Protein AF-A0A9N9P9S3-F1 (afdb_monomer)

Organism: NCBI:txid1348616

Mean predicted aligned error: 6.06 Å

Sequence (69 aa):
MSFSKYSEWLNEELQKGNIAFYEYSLFENVIKNIGKGGFGLISSAECNGKKFALKNLGTKEATKEFVNE

Solvent-accessible surface area (backbone atoms only — not comparable to full-atom values): 4224 Å² total; per-residue (Å²): 133,66,76,62,59,60,54,52,51,50,53,51,34,44,73,72,60,80,43,84,91,75,65,75,86,62,51,40,81,68,42,75,67,77,41,74,58,100,45,33,39,26,22,40,29,31,42,96,94,39,83,46,78,47,77,42,61,80,42,73,63,36,48,52,52,63,76,70,111

Foldseek 3Di:
DDPVVVVVVVVVCVVVVVDDDDDPVQWAPWAWQPDADPQGGWIWTDHPNDIDIDGDRPDPVSVVVVVVD

Nearest PDB structures (foldseek):
  2ltr-assembly1_A  TM=4.407E-01  e=4.293E+00  Caenorhabditis elegans
  3ml4-assembly2_D  TM=3.660E-01  e=9.580E+00  Mus musculus

InterPro domains:
  IPR011009 Protein kinase-like domain superfamily [SSF56112] (30-69)
  IPR017441 Protein kinase, ATP binding site [PS00107] (34-55)

Radius of gyration: 14.38 Å; Cα contacts (8 Å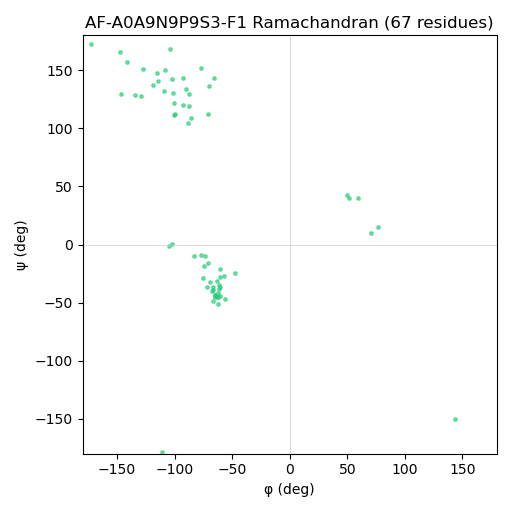, |Δi|>4): 76; chains: 1; bounding box: 34×21×34 Å

pLDDT: mean 87.07, std 11.22, range [48.62, 97.75]

Secondary structure (DSSP, 8-state):
--HHHHHHHHHHHHHHTSS----GGG-EEEEEEEEEETTEEEEEEEETTEEEEEEEE-SHHHHHHHHT-

Structure (mmCIF, N/CA/C/O backbone):
data_AF-A0A9N9P9S3-F1
#
_entry.id   AF-A0A9N9P9S3-F1
#
loop_
_atom_site.group_PDB
_atom_site.id
_atom_site.type_symbol
_atom_site.label_atom_id
_atom_site.label_alt_id
_atom_site.label_comp_id
_atom_site.label_asym_id
_atom_site.label_entity_id
_atom_site.label_seq_id
_atom_site.pdbx_PDB_ins_code
_atom_site.Cartn_x
_atom_site.Cartn_y
_atom_site.Cartn_z
_atom_site.occupancy
_atom_site.B_iso_or_equiv
_atom_site.auth_seq_id
_atom_site.auth_comp_id
_atom_site.auth_asym_id
_atom_site.auth_atom_id
_atom_site.pdbx_PDB_model_num
ATOM 1 N N . MET A 1 1 ? 20.281 2.157 -17.112 1.00 48.62 1 MET A N 1
ATOM 2 C CA . MET A 1 1 ? 18.849 1.971 -17.432 1.00 48.62 1 MET A CA 1
ATOM 3 C C . MET A 1 1 ? 18.197 3.332 -17.254 1.00 48.62 1 MET A C 1
ATOM 5 O O . MET A 1 1 ? 18.294 3.870 -16.158 1.00 48.62 1 MET A O 1
ATOM 9 N N . SER A 1 2 ? 17.734 3.978 -18.329 1.00 51.94 2 SER A N 1
ATOM 10 C CA . SER A 1 2 ? 17.262 5.368 -18.259 1.00 51.94 2 SER A CA 1
ATOM 11 C C . SER A 1 2 ? 16.003 5.465 -17.398 1.00 51.94 2 SER A C 1
ATOM 13 O O . SER A 1 2 ? 15.142 4.589 -17.443 1.00 51.94 2 SER A O 1
ATOM 15 N N . PHE A 1 3 ? 15.894 6.560 -16.645 1.00 58.44 3 PHE A N 1
ATOM 16 C CA . PHE A 1 3 ? 14.731 6.938 -15.831 1.00 58.44 3 PHE A CA 1
ATOM 17 C C . PHE A 1 3 ? 13.397 6.828 -16.604 1.00 58.44 3 PHE A C 1
ATOM 19 O O . PHE A 1 3 ? 12.353 6.596 -16.007 1.00 58.44 3 PHE A O 1
ATOM 26 N N . SER A 1 4 ? 13.444 6.920 -17.941 1.00 72.75 4 SER A N 1
ATOM 27 C CA . SER A 1 4 ? 12.282 6.820 -18.830 1.00 72.75 4 SER A CA 1
ATOM 28 C C . SER A 1 4 ? 11.554 5.474 -18.760 1.00 72.75 4 SER A C 1
ATOM 30 O O . SER A 1 4 ? 10.329 5.468 -18.753 1.00 72.75 4 SER A O 1
ATOM 32 N N . LYS A 1 5 ? 12.268 4.343 -18.627 1.00 78.88 5 LYS A N 1
ATOM 33 C CA . LYS A 1 5 ? 11.640 3.010 -18.703 1.00 78.88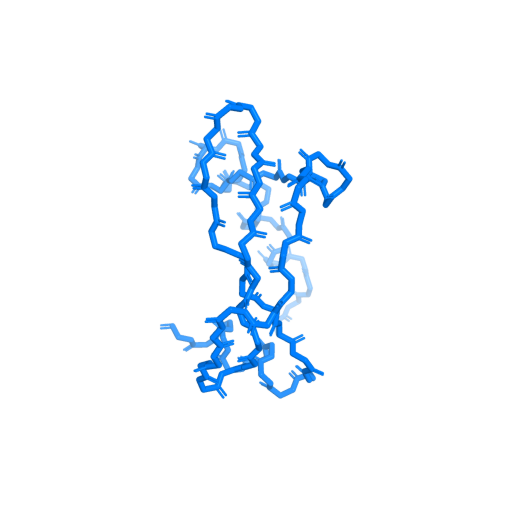 5 LYS A CA 1
ATOM 34 C C . LYS A 1 5 ? 10.686 2.740 -17.533 1.00 78.88 5 LYS A C 1
ATOM 36 O O . LYS A 1 5 ? 9.636 2.137 -17.721 1.00 78.88 5 LYS A O 1
ATOM 41 N N . TYR A 1 6 ? 11.049 3.166 -16.322 1.00 82.06 6 TYR A N 1
ATOM 42 C CA . TYR A 1 6 ? 10.205 2.963 -15.138 1.00 82.06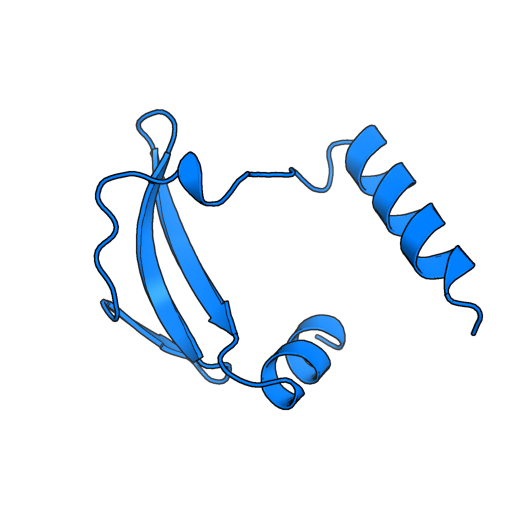 6 TYR A CA 1
ATOM 43 C C . TYR A 1 6 ? 8.966 3.857 -15.162 1.00 82.06 6 TYR A C 1
ATOM 45 O O . TYR A 1 6 ? 7.894 3.416 -14.761 1.00 82.06 6 TYR A O 1
ATOM 53 N N . SER A 1 7 ? 9.098 5.085 -15.669 1.00 86.31 7 SER A N 1
ATOM 54 C CA . SER A 1 7 ? 7.965 5.997 -15.837 1.00 86.31 7 SER A CA 1
ATOM 55 C C . SER A 1 7 ? 6.980 5.500 -16.896 1.00 86.31 7 SER A C 1
ATOM 57 O O . SER A 1 7 ? 5.775 5.590 -16.692 1.00 86.31 7 SER A O 1
ATOM 59 N N . GLU A 1 8 ? 7.477 4.948 -18.006 1.00 91.94 8 GLU A N 1
ATOM 60 C CA . GLU A 1 8 ? 6.640 4.320 -19.038 1.00 91.94 8 GLU A CA 1
ATOM 61 C C . GLU A 1 8 ? 5.878 3.118 -18.474 1.00 91.94 8 GLU A C 1
ATOM 63 O O . GLU A 1 8 ? 4.653 3.084 -18.554 1.00 91.94 8 GLU A O 1
ATOM 68 N N . TRP A 1 9 ? 6.583 2.194 -17.811 1.00 92.50 9 TRP A N 1
ATOM 69 C CA . TRP A 1 9 ? 5.961 1.043 -17.154 1.00 92.50 9 TRP A CA 1
ATOM 70 C C . TRP A 1 9 ? 4.896 1.462 -16.131 1.00 92.50 9 TRP A C 1
ATOM 72 O O . TRP A 1 9 ? 3.783 0.945 -16.161 1.00 92.50 9 TRP A O 1
ATOM 82 N N . LEU A 1 10 ? 5.194 2.433 -15.260 1.00 90.19 10 LEU A N 1
ATOM 83 C CA . LEU A 1 10 ? 4.239 2.903 -14.255 1.00 90.19 10 LEU A CA 1
ATOM 84 C C . LEU A 1 10 ? 2.973 3.476 -14.905 1.00 90.19 10 LEU A C 1
ATOM 86 O O . LEU A 1 10 ? 1.867 3.166 -14.467 1.00 90.19 10 LEU A O 1
ATOM 90 N N . ASN A 1 11 ? 3.124 4.284 -15.956 1.00 92.81 11 ASN A N 1
ATOM 91 C CA . ASN A 1 11 ? 1.989 4.847 -16.684 1.00 92.81 11 ASN A CA 1
ATOM 92 C C . ASN A 1 11 ? 1.130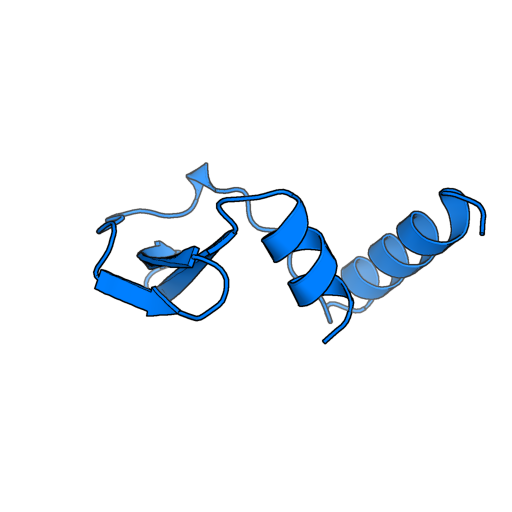 3.755 -17.332 1.00 92.81 11 ASN A C 1
ATOM 94 O O . ASN A 1 11 ? -0.097 3.827 -17.257 1.00 92.81 11 ASN A O 1
ATOM 98 N N . GLU A 1 12 ? 1.748 2.735 -17.930 1.00 95.12 12 GLU A N 1
ATOM 99 C CA . GLU A 1 12 ? 1.015 1.603 -18.502 1.00 95.12 12 GLU A CA 1
ATOM 100 C C . GLU A 1 12 ? 0.234 0.822 -17.441 1.00 95.12 12 GLU A C 1
ATOM 102 O O . GLU A 1 12 ? -0.932 0.498 -17.653 1.00 95.12 12 GLU A O 1
ATOM 107 N N . GLU A 1 13 ? 0.843 0.521 -16.294 1.00 95.56 13 GLU A N 1
ATOM 108 C CA . GLU A 1 13 ? 0.186 -0.252 -15.234 1.00 95.56 13 GLU A CA 1
ATOM 109 C C . GLU A 1 13 ? -0.944 0.529 -14.548 1.00 95.56 13 GLU A C 1
ATOM 111 O O . GLU A 1 13 ? -1.966 -0.063 -14.185 1.00 95.56 13 GLU A O 1
ATOM 116 N N . LEU A 1 14 ? -0.809 1.857 -14.440 1.00 94.88 14 LEU A N 1
ATOM 117 C CA . LEU A 1 14 ? -1.895 2.749 -14.025 1.00 94.88 14 LEU A CA 1
ATOM 118 C C . LEU A 1 14 ? -3.056 2.720 -15.031 1.00 94.88 14 LEU A C 1
ATOM 120 O O . LEU A 1 14 ? -4.210 2.597 -14.627 1.00 94.88 14 LEU A O 1
ATOM 124 N N . GLN A 1 15 ? -2.772 2.786 -16.338 1.00 95.25 15 GLN A N 1
ATOM 125 C CA . GLN A 1 15 ? -3.804 2.727 -17.384 1.00 95.25 15 GLN A CA 1
ATOM 126 C C . GL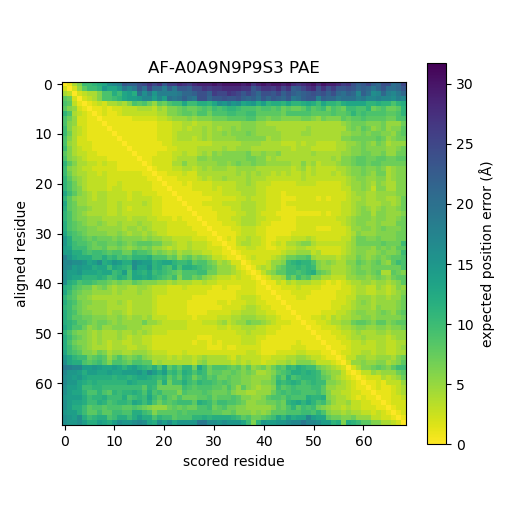N A 1 15 ? -4.501 1.363 -17.457 1.00 95.25 15 GLN A C 1
ATOM 128 O O . GLN A 1 15 ? -5.709 1.306 -17.683 1.00 95.25 15 GLN A O 1
ATOM 133 N N . LYS A 1 16 ? -3.764 0.267 -17.240 1.00 96.56 16 LYS A N 1
ATOM 134 C CA . LYS A 1 16 ? -4.321 -1.095 -17.169 1.00 96.56 16 LYS A CA 1
ATOM 135 C C . LYS A 1 16 ? -5.149 -1.329 -15.899 1.00 96.56 16 LYS A C 1
ATOM 137 O O . LYS A 1 16 ? -5.899 -2.299 -15.846 1.00 96.56 16 LYS A O 1
ATOM 142 N N . GLY A 1 17 ? -5.019 -0.467 -14.886 1.00 93.50 17 GLY A N 1
ATOM 143 C CA . GLY A 1 17 ? -5.691 -0.614 -13.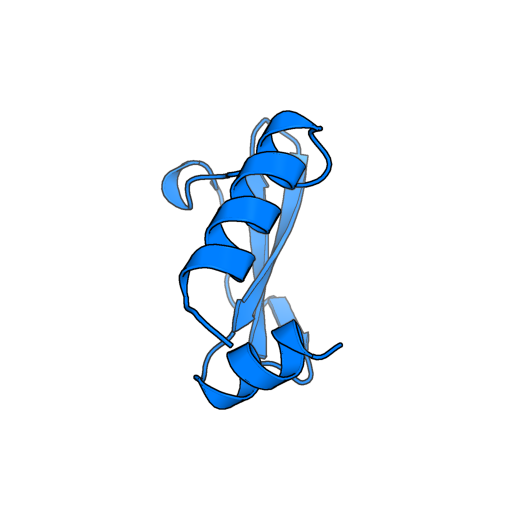593 1.00 93.50 17 GLY A CA 1
ATOM 144 C C . GLY A 1 17 ? -5.059 -1.667 -12.678 1.00 93.50 17 GLY A C 1
ATOM 145 O O . GLY A 1 17 ? -5.673 -2.064 -11.690 1.00 93.50 17 GLY A O 1
ATOM 146 N N . ASN A 1 18 ? -3.837 -2.112 -12.985 1.00 94.50 18 ASN A N 1
ATOM 147 C CA . ASN A 1 18 ? -3.088 -3.062 -12.157 1.00 94.50 18 ASN A CA 1
ATOM 148 C C . ASN A 1 18 ? -2.510 -2.386 -10.907 1.00 94.50 18 ASN A C 1
ATOM 150 O O . ASN A 1 18 ? -2.335 -3.023 -9.869 1.00 94.50 18 ASN A O 1
ATOM 154 N N . ILE A 1 19 ? -2.229 -1.084 -11.005 1.00 92.88 19 ILE A N 1
ATOM 155 C CA . ILE A 1 19 ? -1.813 -0.234 -9.893 1.00 92.88 19 ILE A CA 1
ATOM 156 C C . ILE A 1 19 ? -2.849 0.873 -9.729 1.00 92.88 19 ILE A C 1
ATOM 158 O O . ILE A 1 19 ? -3.288 1.481 -10.703 1.00 92.88 19 ILE A O 1
ATOM 162 N N . ALA A 1 20 ? -3.215 1.157 -8.483 1.00 92.38 20 ALA A N 1
ATOM 163 C CA . ALA A 1 20 ? -4.088 2.266 -8.137 1.00 92.38 20 ALA A CA 1
ATOM 164 C C . ALA A 1 20 ? -3.292 3.358 -7.417 1.00 92.38 20 ALA A C 1
ATOM 166 O O . ALA A 1 20 ? -2.536 3.085 -6.481 1.00 92.38 20 ALA A O 1
ATOM 167 N N . PHE A 1 21 ? -3.481 4.601 -7.854 1.00 91.94 21 PHE A N 1
ATOM 168 C CA . PHE A 1 21 ? -2.924 5.769 -7.187 1.00 91.94 21 PHE A CA 1
ATOM 169 C C . PHE A 1 21 ? -3.888 6.259 -6.104 1.00 91.94 21 PHE A C 1
ATOM 171 O O . PHE A 1 21 ? -5.070 6.476 -6.371 1.00 91.94 21 PHE A O 1
ATOM 178 N N . TYR A 1 22 ? -3.367 6.465 -4.897 1.00 92.88 22 TYR A N 1
ATOM 179 C CA . TYR A 1 22 ? -4.100 7.051 -3.781 1.00 92.88 22 TYR A CA 1
ATOM 180 C C . TYR A 1 22 ? -3.290 8.198 -3.192 1.00 92.88 22 TYR A C 1
ATOM 182 O O . TYR A 1 22 ? -2.128 8.016 -2.821 1.00 92.88 22 TYR A O 1
ATOM 190 N N . GLU A 1 23 ? -3.913 9.365 -3.048 1.00 94.75 23 GLU A N 1
ATOM 191 C CA . GLU A 1 23 ? -3.345 10.408 -2.202 1.00 94.75 23 GLU A CA 1
ATOM 192 C C . GLU A 1 23 ? -3.448 9.991 -0.735 1.00 94.75 23 GLU A C 1
ATOM 194 O O . GLU A 1 23 ? -4.486 9.513 -0.277 1.00 94.75 23 GLU A O 1
ATOM 199 N N . TYR A 1 24 ? -2.374 10.201 0.027 1.00 93.12 24 TYR A N 1
ATOM 200 C CA . TYR A 1 24 ? -2.345 9.830 1.443 1.00 93.12 24 TYR A CA 1
ATOM 201 C C . TYR A 1 24 ? -3.423 10.560 2.271 1.00 93.12 24 TYR A C 1
ATOM 203 O O . TYR A 1 24 ? -3.909 10.032 3.265 1.00 93.12 24 TYR A O 1
ATOM 211 N N . SER A 1 25 ? -3.824 11.760 1.844 1.00 95.06 25 SER A N 1
ATOM 212 C CA . SER A 1 25 ? -4.897 12.568 2.439 1.00 95.06 25 SER A CA 1
ATOM 213 C C . SER A 1 25 ? -6.272 11.891 2.415 1.00 95.06 25 SER A C 1
ATOM 215 O O . SER A 1 25 ? -7.125 12.254 3.217 1.00 95.06 25 SER A O 1
ATOM 217 N N . LEU A 1 26 ? -6.488 10.909 1.531 1.00 96.81 26 LEU A N 1
ATOM 218 C CA . LEU A 1 26 ? -7.741 10.151 1.431 1.00 96.81 26 LEU A CA 1
ATOM 219 C C . LEU A 1 26 ? -7.893 9.091 2.529 1.00 96.81 26 LEU A C 1
ATOM 221 O O . LEU A 1 26 ? -8.938 8.444 2.619 1.00 96.81 26 LEU A O 1
ATOM 225 N N . PHE A 1 27 ? -6.839 8.855 3.310 1.00 96.69 27 PHE A N 1
ATOM 226 C CA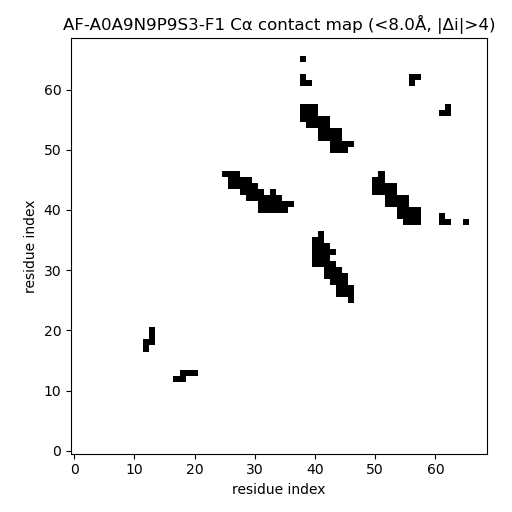 . PHE A 1 27 ? -6.851 7.895 4.400 1.00 96.69 27 PHE A CA 1
ATOM 227 C C . PHE A 1 27 ? -7.225 8.583 5.709 1.00 96.69 27 PHE A C 1
ATOM 229 O O . PHE A 1 27 ? -6.527 9.464 6.211 1.00 96.69 27 PHE A O 1
ATOM 236 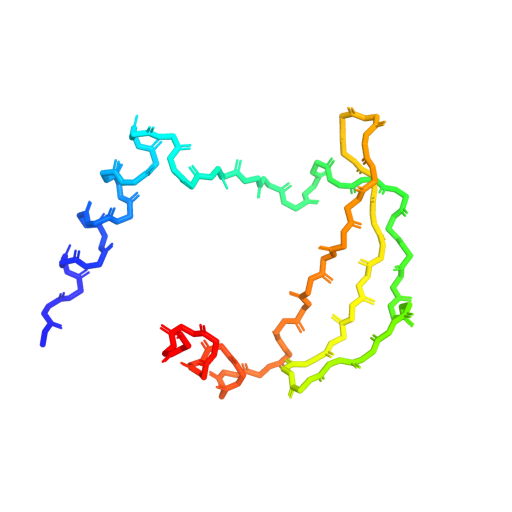N N . GLU A 1 28 ? -8.319 8.118 6.285 1.00 96.88 28 GLU A N 1
ATOM 237 C CA . GLU A 1 28 ? -8.899 8.601 7.526 1.00 96.88 28 GLU A CA 1
ATOM 238 C C . GLU A 1 28 ? -8.604 7.628 8.671 1.00 96.88 28 GLU A C 1
ATOM 240 O O . GLU A 1 28 ? -8.136 6.503 8.466 1.00 96.88 28 GLU A O 1
ATOM 245 N N . ASN A 1 29 ? -8.864 8.070 9.905 1.00 96.62 29 ASN A N 1
ATOM 246 C CA . ASN A 1 29 ? -8.763 7.236 11.109 1.00 96.62 29 ASN A CA 1
ATOM 247 C C . ASN A 1 29 ? -7.419 6.494 11.226 1.00 96.62 29 ASN A C 1
ATOM 249 O O . ASN A 1 29 ? -7.353 5.323 11.608 1.00 96.62 29 ASN A O 1
ATOM 253 N N . VAL A 1 30 ? -6.327 7.181 10.871 1.00 96.19 30 VAL A N 1
ATOM 254 C CA . VAL A 1 30 ? -4.999 6.568 10.808 1.00 96.19 30 VAL A CA 1
ATOM 255 C C . VAL A 1 30 ? -4.474 6.271 12.214 1.00 96.19 30 VAL A C 1
ATOM 257 O O . VAL A 1 30 ? -4.100 7.176 12.961 1.00 96.19 30 VAL A O 1
ATOM 260 N N . ILE A 1 31 ? -4.356 4.986 12.544 1.00 96.25 31 ILE A N 1
ATOM 261 C CA . ILE A 1 31 ? -3.707 4.496 13.763 1.00 96.25 31 ILE A CA 1
ATOM 262 C C . ILE A 1 31 ? -2.298 4.044 13.398 1.00 96.25 31 ILE A C 1
ATOM 264 O O . ILE A 1 31 ? -2.103 3.064 12.673 1.00 96.25 31 ILE A O 1
ATOM 268 N N . LYS A 1 32 ? -1.299 4.768 13.898 1.00 92.88 32 LYS A N 1
ATOM 269 C CA . LYS A 1 32 ? 0.111 4.478 13.622 1.00 92.88 32 LYS A CA 1
ATOM 270 C C . LYS A 1 32 ? 0.609 3.290 14.443 1.00 92.88 32 LYS A C 1
ATOM 272 O O . LYS A 1 32 ? 0.168 3.078 15.567 1.00 92.88 32 LYS A O 1
ATOM 277 N N . ASN A 1 33 ? 1.602 2.590 13.898 1.00 89.75 33 ASN A N 1
ATOM 278 C CA . ASN A 1 33 ? 2.421 1.600 14.607 1.00 89.75 33 ASN A CA 1
ATOM 279 C C . ASN A 1 33 ? 1.626 0.425 15.198 1.00 89.75 33 ASN A C 1
ATOM 281 O O . ASN A 1 33 ? 1.930 -0.051 16.288 1.00 89.75 33 ASN A O 1
ATOM 285 N N . ILE A 1 34 ? 0.639 -0.076 14.454 1.00 94.44 34 ILE A N 1
ATOM 286 C CA . ILE A 1 34 ? -0.107 -1.290 14.816 1.00 94.44 34 ILE A CA 1
ATOM 287 C C . ILE A 1 34 ? 0.718 -2.572 14.617 1.00 94.44 34 ILE A C 1
ATOM 289 O O . ILE A 1 34 ? 0.299 -3.654 15.015 1.00 94.44 34 ILE A O 1
ATOM 293 N N . GLY A 1 35 ? 1.884 -2.458 13.981 1.00 91.75 35 GLY A N 1
ATOM 294 C CA . GLY A 1 35 ? 2.823 -3.551 13.778 1.00 91.75 35 GLY A CA 1
ATOM 295 C C . GLY A 1 35 ? 4.143 -3.068 13.186 1.00 91.75 35 GLY A C 1
ATOM 296 O O . GLY A 1 35 ? 4.282 -1.910 12.783 1.00 91.75 35 GLY A O 1
ATOM 297 N N . LYS A 1 36 ? 5.120 -3.972 13.115 1.00 87.75 36 LYS A N 1
ATOM 298 C CA . LYS A 1 36 ? 6.436 -3.737 12.513 1.00 87.75 36 LYS A CA 1
ATOM 299 C C . LYS A 1 36 ? 6.796 -4.927 11.626 1.00 87.75 36 LYS A C 1
ATOM 301 O O . LYS A 1 36 ? 6.716 -6.064 12.076 1.00 87.75 36 LYS A O 1
ATOM 306 N N . GLY A 1 37 ? 7.176 -4.658 10.381 1.00 76.50 37 GLY A N 1
ATOM 307 C CA . GLY A 1 37 ? 7.720 -5.649 9.449 1.00 76.50 37 GLY A CA 1
ATOM 308 C C . GLY A 1 37 ? 9.203 -5.399 9.167 1.00 76.50 37 GLY A C 1
ATOM 309 O O . GLY A 1 37 ? 9.779 -4.441 9.683 1.00 76.50 37 GLY A O 1
ATOM 310 N N . GLY A 1 38 ? 9.807 -6.222 8.302 1.00 79.06 38 GLY A N 1
ATOM 311 C CA . GLY A 1 38 ? 11.225 -6.097 7.917 1.00 79.06 38 GLY A CA 1
ATOM 312 C C . GLY A 1 38 ? 11.604 -4.729 7.332 1.00 79.06 38 GLY A C 1
ATOM 313 O O . GLY A 1 38 ? 12.720 -4.267 7.523 1.00 79.06 38 GLY A O 1
ATOM 314 N N . PHE A 1 39 ? 10.640 -4.035 6.723 1.00 78.31 39 PHE A N 1
ATOM 315 C CA . PHE A 1 39 ? 10.857 -2.776 6.000 1.00 78.31 39 PHE A CA 1
ATOM 316 C C . PHE A 1 39 ? 10.378 -1.517 6.740 1.00 78.31 39 PHE A C 1
ATOM 318 O O . PHE A 1 39 ? 10.501 -0.408 6.220 1.00 78.31 39 PHE A O 1
ATOM 325 N N . GLY A 1 40 ? 9.798 -1.662 7.935 1.00 84.50 40 GLY A N 1
ATOM 326 C CA . GLY A 1 40 ? 9.309 -0.521 8.708 1.00 84.50 40 GLY A CA 1
ATOM 327 C C . GLY A 1 40 ? 8.024 -0.786 9.485 1.00 84.50 40 GLY A C 1
ATOM 328 O O . GLY A 1 40 ? 7.779 -1.896 9.959 1.00 84.50 40 GLY A O 1
ATOM 329 N N . LEU A 1 41 ? 7.226 0.266 9.668 1.00 91.06 41 LEU A N 1
ATOM 330 C CA . LEU A 1 41 ? 6.061 0.281 10.558 1.00 91.06 41 LEU A CA 1
ATOM 331 C C . LEU A 1 41 ? 4.767 0.138 9.764 1.00 91.06 41 LEU A C 1
ATOM 333 O O . LEU A 1 41 ? 4.626 0.714 8.689 1.00 91.06 41 LEU A O 1
ATOM 337 N N . ILE A 1 42 ? 3.804 -0.586 10.320 1.00 92.44 42 ILE A N 1
ATOM 338 C CA . ILE A 1 42 ? 2.470 -0.745 9.746 1.00 92.44 42 ILE A CA 1
ATOM 339 C C . ILE A 1 42 ? 1.498 0.172 10.489 1.00 92.44 42 ILE A C 1
ATOM 341 O O . ILE A 1 42 ? 1.450 0.159 11.720 1.00 92.44 42 ILE A O 1
ATOM 345 N N . SER A 1 43 ? 0.715 0.947 9.744 1.00 94.75 43 SER A N 1
ATOM 346 C CA . SER A 1 43 ? -0.422 1.719 10.254 1.00 94.75 43 SER A CA 1
ATOM 347 C C . SER A 1 43 ? -1.735 1.088 9.791 1.00 94.75 43 SER A C 1
ATOM 349 O O . SER A 1 43 ? -1.792 0.504 8.712 1.00 94.75 43 SER A O 1
ATOM 351 N N . SER A 1 44 ? -2.799 1.226 10.577 1.00 96.19 44 SER A N 1
ATOM 352 C CA . SER A 1 44 ? -4.169 0.988 10.110 1.00 96.19 44 SER A CA 1
ATOM 353 C C . SER A 1 44 ? -4.750 2.303 9.620 1.00 96.19 44 SER A C 1
ATOM 355 O O . SER A 1 44 ? -4.513 3.331 10.246 1.00 96.19 44 SER A O 1
ATOM 357 N N . ALA A 1 45 ? -5.551 2.267 8.566 1.00 97.50 45 ALA A N 1
ATOM 358 C CA . ALA A 1 45 ? -6.321 3.416 8.108 1.00 97.50 45 ALA A CA 1
ATOM 359 C C . ALA A 1 45 ? -7.650 2.972 7.500 1.00 97.50 45 ALA A C 1
ATOM 361 O O . ALA A 1 45 ? -7.836 1.794 7.189 1.00 97.50 45 ALA A O 1
ATOM 362 N N . GLU A 1 46 ? -8.555 3.917 7.309 1.00 97.75 46 GLU A N 1
ATOM 363 C CA . GLU A 1 46 ? -9.792 3.723 6.565 1.00 97.75 46 GLU A CA 1
ATOM 364 C C . GLU A 1 46 ? -9.769 4.578 5.300 1.00 97.75 46 GLU A C 1
ATOM 366 O O . GLU A 1 46 ? -9.264 5.693 5.303 1.00 97.75 46 GLU A O 1
ATOM 371 N N . CYS A 1 47 ? -10.277 4.049 4.194 1.00 96.19 47 CYS A N 1
ATOM 372 C CA . CYS A 1 47 ? -10.456 4.797 2.954 1.00 96.19 47 CYS A CA 1
ATOM 373 C C . CYS A 1 47 ? -11.702 4.259 2.249 1.00 96.19 47 CYS A C 1
ATOM 375 O O . CYS A 1 47 ? -11.858 3.044 2.106 1.00 96.19 47 CYS A O 1
ATOM 377 N N . ASN A 1 48 ? -12.619 5.140 1.843 1.00 94.25 48 ASN A N 1
ATOM 378 C CA . ASN A 1 48 ? -13.881 4.763 1.192 1.00 94.25 48 ASN A CA 1
ATOM 379 C C . ASN A 1 48 ? -14.656 3.657 1.948 1.00 94.25 48 ASN A C 1
ATOM 381 O O . ASN A 1 48 ? -15.131 2.692 1.347 1.00 94.25 48 ASN A O 1
ATOM 385 N N . GLY A 1 49 ? -14.726 3.759 3.282 1.00 93.81 49 GLY A N 1
ATOM 386 C CA . GLY A 1 49 ? -15.435 2.803 4.146 1.00 93.81 49 GLY A CA 1
ATOM 387 C C . GLY A 1 49 ? -14.781 1.420 4.275 1.00 93.81 49 GLY A C 1
ATOM 388 O O . GLY A 1 49 ? -15.396 0.499 4.809 1.00 93.81 49 GLY A O 1
ATOM 389 N N . LYS A 1 50 ? -13.550 1.246 3.784 1.00 96.12 50 LYS A N 1
ATOM 390 C CA . LYS A 1 50 ? -12.776 0.003 3.899 1.00 96.12 50 LYS A CA 1
ATOM 391 C C . LYS A 1 50 ? -11.539 0.221 4.754 1.00 96.12 50 LYS A C 1
ATOM 393 O O . LYS A 1 50 ? -10.938 1.291 4.725 1.00 96.12 50 LYS A O 1
ATOM 398 N N . LYS A 1 51 ? -11.138 -0.820 5.481 1.00 96.19 51 LYS A N 1
ATOM 399 C CA . LYS A 1 51 ? -9.945 -0.807 6.329 1.00 96.19 51 LYS A CA 1
ATOM 400 C C . LYS A 1 51 ? -8.719 -1.276 5.549 1.00 96.19 51 LYS A C 1
ATOM 402 O O . LYS A 1 51 ? -8.771 -2.301 4.874 1.00 96.19 51 LYS A O 1
ATOM 407 N N . PHE A 1 52 ? -7.620 -0.544 5.684 1.00 95.62 52 PHE A N 1
ATOM 408 C CA . PHE A 1 52 ? -6.354 -0.778 4.998 1.00 95.62 52 PHE A CA 1
ATOM 409 C C . PHE A 1 52 ? -5.191 -0.849 5.985 1.00 95.62 52 PHE A C 1
ATOM 411 O O . PHE A 1 52 ? -5.195 -0.200 7.034 1.00 95.62 52 PHE A O 1
ATOM 418 N N . ALA A 1 53 ? -4.166 -1.611 5.606 1.00 94.81 53 ALA A N 1
ATOM 419 C CA . ALA A 1 53 ? -2.859 -1.583 6.243 1.00 94.81 53 ALA A CA 1
ATOM 420 C C . ALA A 1 53 ? -1.899 -0.750 5.383 1.00 94.81 53 ALA A C 1
ATOM 422 O O . ALA A 1 53 ? -1.675 -1.064 4.216 1.00 94.81 53 ALA A O 1
ATOM 423 N N . LEU A 1 54 ? -1.319 0.299 5.963 1.00 93.62 54 LEU A N 1
ATOM 424 C CA . LEU A 1 54 ? -0.323 1.150 5.317 1.00 93.62 54 LEU A CA 1
ATOM 425 C C . LEU A 1 54 ? 1.070 0.743 5.804 1.00 93.62 54 LEU A C 1
ATOM 427 O O . LEU A 1 54 ? 1.405 0.936 6.975 1.00 93.62 54 LEU A O 1
ATOM 431 N N . LYS A 1 55 ? 1.882 0.162 4.915 1.00 91.25 55 LYS A N 1
ATOM 432 C CA . LYS A 1 55 ? 3.275 -0.209 5.201 1.00 91.25 55 LYS A CA 1
ATOM 433 C C . LYS A 1 55 ? 4.177 0.995 4.942 1.00 91.25 55 LYS A C 1
ATOM 435 O O . LYS A 1 55 ? 4.385 1.390 3.801 1.00 91.25 55 LYS A O 1
ATOM 440 N N . ASN A 1 56 ? 4.706 1.581 6.011 1.00 86.56 56 ASN A N 1
ATOM 441 C CA . ASN A 1 56 ? 5.584 2.743 5.937 1.00 86.56 56 ASN A CA 1
ATOM 442 C C . ASN A 1 56 ? 7.031 2.281 5.760 1.00 86.56 56 ASN A C 1
ATOM 444 O O . ASN A 1 56 ? 7.581 1.609 6.637 1.00 86.56 56 ASN A O 1
ATOM 448 N N . LEU A 1 57 ? 7.646 2.676 4.648 1.00 85.75 57 LEU A N 1
ATOM 449 C CA . LEU A 1 57 ? 9.054 2.421 4.355 1.00 85.75 57 LEU A CA 1
ATOM 450 C C . LEU A 1 57 ? 9.875 3.574 4.946 1.00 85.75 57 LEU A C 1
ATOM 452 O O . LEU A 1 57 ? 9.833 4.700 4.457 1.00 85.75 57 LEU A O 1
ATOM 456 N N . GLY A 1 58 ? 10.540 3.312 6.071 1.00 74.25 58 GLY A N 1
ATOM 457 C CA . GLY A 1 58 ? 11.180 4.354 6.885 1.00 74.25 58 GLY A CA 1
ATOM 458 C C . GLY A 1 58 ? 12.572 4.788 6.417 1.00 74.25 58 GLY A C 1
ATOM 459 O O . GLY A 1 58 ? 13.106 5.762 6.940 1.00 74.25 58 GLY A O 1
ATOM 460 N N . THR A 1 59 ? 13.178 4.071 5.467 1.00 78.62 59 THR A N 1
ATOM 461 C CA . THR A 1 59 ? 14.548 4.317 4.995 1.00 78.62 59 THR A CA 1
ATOM 462 C C . THR A 1 59 ? 14.657 4.123 3.485 1.00 78.62 59 THR A C 1
ATOM 464 O O . THR A 1 59 ? 13.860 3.406 2.880 1.00 78.62 59 THR A O 1
ATOM 467 N N . LYS A 1 60 ? 15.666 4.746 2.861 1.00 77.38 60 LYS A N 1
ATOM 468 C CA . LYS A 1 60 ? 15.931 4.579 1.421 1.00 77.38 60 LYS A CA 1
ATOM 469 C C . LYS A 1 60 ? 16.302 3.134 1.087 1.00 77.38 60 LYS A C 1
ATOM 471 O O . LYS A 1 60 ? 16.020 2.667 -0.011 1.00 77.38 60 LYS A O 1
ATOM 476 N N . GLU A 1 61 ? 16.937 2.448 2.027 1.00 77.81 61 GLU A N 1
ATOM 477 C CA . GLU A 1 61 ? 17.330 1.046 1.947 1.00 77.81 61 GLU A CA 1
ATOM 478 C C . GLU A 1 61 ? 16.088 0.153 1.920 1.00 77.81 61 GLU A C 1
ATOM 480 O O . GLU A 1 61 ? 15.935 -0.627 0.986 1.00 77.81 61 GLU A O 1
ATOM 485 N N . ALA A 1 62 ? 15.139 0.368 2.839 1.00 74.88 62 ALA A N 1
ATOM 486 C CA . ALA A 1 62 ? 13.869 -0.354 2.853 1.00 74.88 62 ALA A CA 1
ATOM 487 C C . ALA A 1 62 ? 13.057 -0.120 1.569 1.00 74.88 62 ALA A C 1
ATOM 489 O O . ALA A 1 62 ? 12.431 -1.045 1.060 1.00 74.88 62 ALA A O 1
ATOM 490 N N . THR A 1 63 ? 13.097 1.094 1.008 1.00 77.69 63 THR A N 1
ATOM 491 C CA . THR A 1 63 ? 12.479 1.381 -0.294 1.00 77.69 63 THR A CA 1
ATOM 492 C C . THR A 1 63 ? 13.151 0.616 -1.431 1.00 77.69 63 THR A C 1
ATOM 494 O O . THR A 1 63 ? 12.458 0.075 -2.285 1.00 77.69 63 THR A O 1
ATOM 497 N N . LYS A 1 64 ? 14.488 0.554 -1.461 1.00 76.56 64 LYS A N 1
ATOM 498 C CA . LYS A 1 64 ? 15.217 -0.196 -2.495 1.00 76.56 64 LYS A CA 1
ATOM 499 C C . LYS A 1 64 ? 14.942 -1.690 -2.409 1.00 76.56 64 LYS A C 1
ATOM 501 O O . LYS A 1 64 ? 14.735 -2.308 -3.442 1.00 76.56 64 LYS A O 1
ATOM 506 N N . GLU A 1 65 ? 14.965 -2.260 -1.210 1.00 75.94 65 GLU A N 1
ATOM 507 C CA . GLU A 1 65 ? 14.697 -3.685 -1.020 1.00 75.94 65 GLU A CA 1
ATOM 508 C C . GLU A 1 65 ? 13.258 -4.032 -1.407 1.00 75.94 65 GLU A C 1
ATOM 510 O O . GLU A 1 65 ? 13.060 -4.975 -2.157 1.00 75.94 65 GLU A O 1
ATOM 515 N N . PHE A 1 66 ? 12.275 -3.215 -1.011 1.00 76.50 66 PHE A N 1
ATOM 516 C CA . PHE A 1 66 ? 10.871 -3.429 -1.373 1.00 76.50 66 PHE A CA 1
ATOM 517 C C . PHE A 1 66 ? 10.615 -3.389 -2.888 1.00 76.50 66 PHE A C 1
ATOM 519 O O . PHE A 1 66 ? 9.767 -4.115 -3.386 1.00 76.50 66 PHE A O 1
ATOM 526 N N . VAL A 1 67 ? 11.336 -2.546 -3.634 1.00 73.75 67 VAL A N 1
ATOM 527 C CA . VAL A 1 67 ? 11.217 -2.479 -5.105 1.00 73.75 67 VAL A CA 1
ATOM 528 C C . VAL A 1 67 ? 11.881 -3.680 -5.798 1.00 73.75 67 VAL 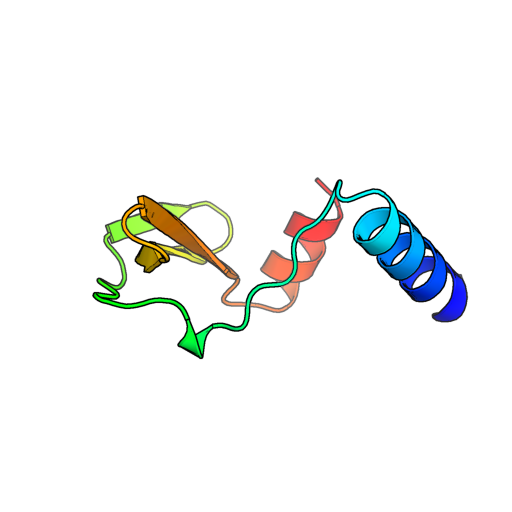A C 1
ATOM 530 O O . VAL A 1 67 ? 11.604 -3.932 -6.968 1.00 73.75 67 VAL A O 1
ATOM 533 N N . ASN A 1 68 ? 12.763 -4.401 -5.102 1.00 71.50 68 ASN A N 1
ATOM 534 C CA . ASN A 1 68 ? 13.489 -5.552 -5.638 1.00 71.50 68 ASN A CA 1
ATOM 535 C C . ASN A 1 68 ? 12.916 -6.912 -5.181 1.00 71.50 68 ASN A C 1
ATOM 537 O O . ASN A 1 68 ? 13.499 -7.932 -5.553 1.00 71.50 68 ASN A O 1
ATOM 541 N N . GLU A 1 69 ? 11.844 -6.935 -4.373 1.00 59.84 69 GLU A N 1
ATOM 542 C CA . GLU A 1 69 ? 11.044 -8.146 -4.083 1.00 59.84 69 GLU A CA 1
ATOM 543 C C . GLU A 1 69 ? 10.187 -8.546 -5.295 1.00 59.84 69 GLU A C 1
ATOM 545 O O . GLU A 1 69 ? 10.118 -9.766 -5.572 1.00 59.84 69 GLU A O 1
#